Protein AF-A0A1Q7XP43-F1 (afdb_monomer_lite)

Foldseek 3Di:
DDPPDLFWDKDWDKFWDPPFDPDIKIKIKIWTGSDAAAAPDKIKIKIKIFAPFFPVDPFDKKKKFWPQFDDDPDDDDPCPPPDQQPRMWIWDADPPDGGMTMTDITIHHHNDFAFTWMWTAGPVGPVRIDIGTRRGGYHYPPPPPPPVPPDDDPPVVVVVVVVVVVVVVVVVVVVVVVVVD

Secondary structure (DSSP, 8-state):
------PPEEEEEEEEE-SS-SS-EEEEEEEEESSS-BTT-EEEEEEEEE-S--TTS-PPPEEEEESSB-------S-GGG-----SEEEEEE-TT-TTEEEEPPEEEEBSS-EEEEEEEEETTSSS-EEEEEEEEEEBPP--------S---THHHHHHHHHHHHHHHHHHHHHHHHH--

Structure (mmCIF, N/CA/C/O backbone):
data_AF-A0A1Q7XP43-F1
#
_entry.id   AF-A0A1Q7XP43-F1
#
loop_
_atom_site.group_PDB
_atom_site.id
_atom_site.type_symbol
_atom_site.label_atom_id
_atom_site.label_alt_id
_atom_site.label_comp_id
_atom_site.label_asym_id
_atom_site.label_entity_id
_atom_site.label_seq_id
_atom_site.pdbx_PDB_ins_code
_atom_site.Cartn_x
_atom_site.Cartn_y
_atom_site.Cartn_z
_atom_site.occupancy
_atom_site.B_iso_or_equiv
_atom_site.auth_seq_id
_atom_site.auth_comp_id
_atom_site.auth_asym_id
_atom_site.auth_atom_id
_atom_site.pdbx_PDB_model_num
ATOM 1 N N . MET A 1 1 ? -10.232 -14.858 -36.361 1.00 35.75 1 MET A N 1
ATOM 2 C CA . MET A 1 1 ? -10.470 -13.924 -35.240 1.00 35.75 1 MET A CA 1
ATOM 3 C C . MET A 1 1 ? -9.373 -14.166 -34.217 1.00 35.75 1 MET A C 1
ATOM 5 O O . MET A 1 1 ? -9.365 -15.229 -33.614 1.00 35.75 1 MET A O 1
ATOM 9 N N . SER A 1 2 ? -8.379 -13.279 -34.121 1.00 37.09 2 SER A N 1
ATOM 10 C CA . SER A 1 2 ? -7.286 -13.426 -33.153 1.00 37.09 2 SER A CA 1
ATOM 11 C C . SER A 1 2 ? -7.727 -12.880 -31.798 1.00 37.09 2 SER A C 1
ATOM 13 O O . SER A 1 2 ? -8.003 -11.690 -31.668 1.00 37.09 2 SER A O 1
ATOM 15 N N . HIS A 1 3 ? -7.781 -13.740 -30.785 1.00 40.44 3 HIS A N 1
ATOM 16 C CA . HIS A 1 3 ? -7.879 -13.314 -29.394 1.00 40.44 3 HIS A CA 1
ATOM 17 C C . HIS A 1 3 ? -6.500 -12.843 -28.922 1.00 40.44 3 HIS A C 1
ATOM 19 O O . HIS A 1 3 ? -5.745 -13.608 -28.334 1.00 40.44 3 HIS A O 1
ATOM 25 N N . THR A 1 4 ? -6.152 -11.585 -29.176 1.00 45.19 4 THR A N 1
ATOM 26 C CA . THR A 1 4 ? -5.077 -10.909 -28.436 1.00 45.19 4 THR A CA 1
ATOM 27 C C . THR A 1 4 ? -5.697 -10.248 -27.211 1.00 45.19 4 THR A C 1
ATOM 29 O O . THR A 1 4 ? -5.897 -9.038 -27.176 1.00 45.19 4 THR A O 1
ATOM 32 N N . GLY A 1 5 ? -6.092 -11.064 -26.235 1.00 41.31 5 GLY A N 1
ATOM 33 C CA . GLY A 1 5 ? -6.405 -10.576 -24.898 1.00 41.31 5 GLY A CA 1
ATOM 34 C C . GLY A 1 5 ? -5.114 -10.557 -24.096 1.00 41.31 5 GLY A C 1
ATOM 35 O O . GLY A 1 5 ? -4.667 -11.608 -23.650 1.00 41.31 5 GLY A O 1
ATOM 36 N N . THR A 1 6 ? -4.484 -9.397 -23.942 1.00 47.41 6 THR A N 1
ATOM 37 C CA . THR A 1 6 ? -3.515 -9.198 -22.862 1.00 47.41 6 THR A CA 1
ATOM 38 C C . THR A 1 6 ? -4.321 -9.096 -21.573 1.00 47.41 6 THR A C 1
ATOM 40 O O . THR A 1 6 ? -4.930 -8.063 -21.304 1.00 47.41 6 THR A O 1
ATOM 43 N N . TRP A 1 7 ? -4.416 -10.196 -20.833 1.00 54.53 7 TRP A N 1
ATOM 44 C CA . TRP A 1 7 ? -4.998 -10.184 -19.497 1.00 54.53 7 TRP A CA 1
ATOM 45 C C . TRP A 1 7 ? -3.935 -9.616 -18.560 1.00 54.53 7 TRP A C 1
ATOM 47 O O . TRP A 1 7 ? -2.814 -10.124 -18.545 1.00 54.53 7 TRP A O 1
ATOM 57 N N . ASP A 1 8 ? -4.253 -8.538 -17.844 1.00 61.81 8 ASP A N 1
ATOM 58 C CA . ASP A 1 8 ? -3.355 -8.004 -16.820 1.00 61.81 8 ASP A CA 1
ATOM 59 C C . ASP A 1 8 ? -3.002 -9.116 -15.824 1.00 61.81 8 ASP A C 1
ATOM 61 O O . ASP A 1 8 ? -3.886 -9.848 -15.372 1.00 61.81 8 ASP A O 1
ATOM 65 N N . TYR A 1 9 ? -1.722 -9.239 -15.479 1.00 64.12 9 TYR A N 1
ATOM 66 C CA . TYR A 1 9 ? -1.293 -10.145 -14.425 1.00 64.12 9 TYR A CA 1
ATOM 67 C C . TYR A 1 9 ? -1.656 -9.530 -13.073 1.00 64.12 9 TYR A C 1
ATOM 69 O O . TYR A 1 9 ? -1.392 -8.350 -12.814 1.00 64.12 9 TYR A O 1
ATOM 77 N N . GLU A 1 10 ? -2.273 -10.340 -12.215 1.00 73.06 10 GLU A N 1
ATOM 78 C CA . GLU A 1 10 ? -2.524 -9.984 -10.825 1.00 73.06 10 GLU A CA 1
ATOM 79 C C . GLU A 1 10 ? -1.374 -10.505 -9.965 1.00 73.06 10 GLU A C 1
ATOM 81 O O . GLU A 1 10 ? -1.131 -11.710 -9.888 1.00 73.06 10 GLU A O 1
ATOM 86 N N . PHE A 1 11 ? -0.651 -9.585 -9.330 1.00 76.12 11 PHE A N 1
ATOM 87 C CA . PHE A 1 11 ? 0.355 -9.907 -8.325 1.00 76.12 11 PHE A CA 1
ATOM 88 C C . PHE A 1 11 ? -0.201 -9.599 -6.942 1.00 76.12 11 PHE A C 1
ATOM 90 O O . PHE A 1 11 ? -0.941 -8.633 -6.751 1.00 76.12 11 PHE A O 1
ATOM 97 N N . TYR A 1 12 ? 0.185 -10.409 -5.965 1.00 81.50 12 TYR A N 1
ATOM 98 C CA . TYR A 1 12 ? -0.284 -10.297 -4.593 1.00 81.50 12 TYR A CA 1
ATOM 99 C C . TYR A 1 12 ? 0.905 -10.306 -3.638 1.00 81.50 12 TYR A C 1
ATOM 101 O O . TYR A 1 12 ? 1.773 -11.174 -3.742 1.00 81.50 12 TYR A O 1
ATOM 109 N N . SER A 1 13 ? 0.943 -9.350 -2.712 1.00 85.94 13 SER A N 1
ATOM 110 C CA . SER A 1 13 ? 1.919 -9.328 -1.622 1.00 85.94 13 SER A CA 1
ATOM 111 C C . SER A 1 13 ? 1.238 -9.089 -0.280 1.00 85.94 13 SER A C 1
ATOM 113 O O . SER A 1 13 ? 0.247 -8.365 -0.186 1.00 85.94 13 SER A O 1
ATOM 115 N N . VAL A 1 14 ? 1.774 -9.713 0.770 1.00 91.25 14 VAL A N 1
ATOM 116 C CA . VAL A 1 14 ? 1.271 -9.588 2.142 1.00 91.25 14 VAL A CA 1
ATOM 117 C C . VAL A 1 14 ? 2.399 -9.139 3.036 1.00 91.25 14 VAL A C 1
ATOM 119 O O . VAL A 1 14 ? 3.451 -9.772 3.061 1.00 91.25 14 VAL A O 1
ATOM 122 N N . ASN A 1 15 ? 2.164 -8.068 3.785 1.00 93.06 15 ASN A N 1
ATOM 123 C CA . ASN A 1 15 ? 3.147 -7.514 4.703 1.00 93.06 15 ASN A CA 1
ATOM 124 C C . ASN A 1 15 ? 2.555 -7.381 6.104 1.00 93.06 15 ASN A C 1
ATOM 126 O O . ASN A 1 15 ? 1.421 -6.927 6.273 1.00 93.06 15 ASN A O 1
ATOM 130 N N . GLU A 1 16 ? 3.324 -7.790 7.109 1.00 93.06 16 GLU A N 1
ATOM 131 C CA . GLU A 1 16 ? 2.934 -7.687 8.514 1.00 93.06 16 GLU A CA 1
ATOM 132 C C . GLU A 1 16 ? 3.168 -6.269 9.047 1.00 93.06 16 GLU A C 1
ATOM 134 O O . GLU A 1 16 ? 4.228 -5.671 8.854 1.00 93.06 16 GLU A O 1
ATOM 139 N N . VAL A 1 17 ? 2.182 -5.739 9.768 1.00 91.88 17 VAL A N 1
ATOM 140 C CA . VAL A 1 17 ? 2.276 -4.469 10.487 1.00 91.88 17 VAL A CA 1
ATOM 141 C C . VAL A 1 17 ? 2.765 -4.743 11.906 1.00 91.88 17 VAL A C 1
ATOM 143 O O . VAL A 1 17 ? 1.993 -5.110 12.793 1.00 91.88 17 VAL A O 1
ATOM 146 N N . THR A 1 18 ? 4.058 -4.535 12.136 1.00 87.75 18 THR A N 1
ATOM 147 C CA . THR A 1 18 ? 4.689 -4.804 13.433 1.00 87.75 18 THR A CA 1
ATOM 148 C C . THR A 1 18 ? 4.590 -3.611 14.392 1.00 87.75 18 THR A C 1
ATOM 150 O O . THR A 1 18 ? 4.501 -2.449 13.988 1.00 87.75 18 THR A O 1
ATOM 153 N N . GLY A 1 19 ? 4.560 -3.896 15.699 1.00 83.00 19 GLY A N 1
ATOM 154 C CA . GLY A 1 19 ? 4.685 -2.889 16.765 1.00 83.00 19 GLY A CA 1
ATOM 155 C C . GLY A 1 19 ? 3.487 -1.952 16.979 1.00 83.00 19 GLY A C 1
ATOM 156 O O . GLY A 1 19 ? 3.560 -1.087 17.849 1.00 83.00 19 GLY A O 1
ATOM 157 N N . LYS A 1 20 ? 2.391 -2.110 16.223 1.00 85.88 20 LYS A N 1
ATOM 158 C CA . LYS A 1 20 ? 1.212 -1.224 16.288 1.00 85.88 20 LYS A CA 1
ATOM 159 C C . LYS A 1 20 ? 0.003 -1.832 17.001 1.00 85.88 20 LYS A C 1
ATOM 161 O O . LYS A 1 20 ? -0.703 -1.119 17.710 1.00 85.88 20 LYS A O 1
ATOM 166 N N . TYR A 1 21 ? -0.231 -3.133 16.831 1.00 87.94 21 TYR A N 1
ATOM 167 C CA . TYR A 1 21 ? -1.375 -3.838 17.411 1.00 87.94 21 TYR A CA 1
ATOM 168 C C . TYR A 1 21 ? -0.920 -5.019 18.281 1.00 87.94 21 TYR A C 1
ATOM 170 O O . TYR A 1 21 ? 0.137 -5.591 18.021 1.00 87.94 21 TYR A O 1
ATOM 178 N N . PRO A 1 22 ? -1.713 -5.419 19.297 1.00 84.38 22 PRO A N 1
ATOM 179 C CA . PRO A 1 22 ? -1.415 -6.596 20.119 1.00 84.38 22 PRO A CA 1
ATOM 180 C C . PRO A 1 22 ? -1.503 -7.923 19.354 1.00 84.38 22 PRO A C 1
ATOM 182 O O . PRO A 1 22 ? -0.839 -8.888 19.717 1.00 84.38 22 PRO A O 1
ATOM 185 N N . MET A 1 23 ? -2.355 -7.979 18.327 1.00 85.12 23 MET A N 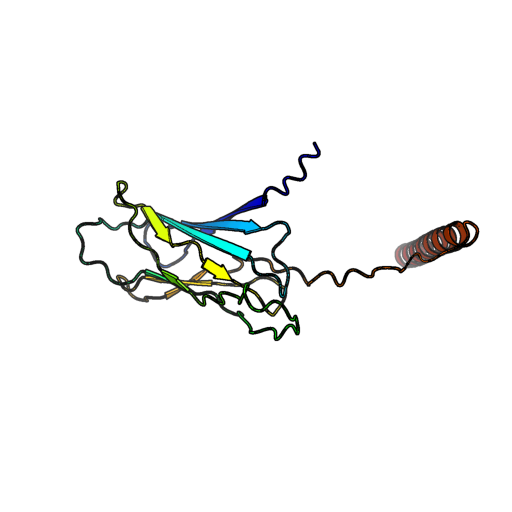1
ATOM 186 C CA . MET A 1 23 ? -2.463 -9.099 17.391 1.00 85.12 23 MET A CA 1
ATOM 187 C C . MET A 1 23 ? -1.865 -8.688 16.044 1.00 85.12 23 MET A C 1
ATOM 189 O O . MET A 1 23 ? -1.978 -7.511 15.690 1.00 85.12 23 MET A O 1
ATOM 193 N N . PRO A 1 24 ? -1.261 -9.620 15.287 1.00 84.69 24 PRO A N 1
ATOM 194 C CA . PRO A 1 24 ? -0.678 -9.297 13.995 1.00 84.69 24 PRO A CA 1
ATOM 195 C C . PRO A 1 24 ? -1.765 -8.818 13.029 1.00 84.69 24 PRO A C 1
ATOM 197 O O . PRO A 1 24 ? -2.815 -9.446 12.884 1.00 84.69 24 PRO A O 1
ATOM 200 N N . VAL A 1 25 ? -1.499 -7.690 12.378 1.00 91.88 25 VAL A N 1
ATOM 201 C CA . VAL A 1 25 ? -2.315 -7.147 11.290 1.00 91.88 25 VAL A CA 1
ATOM 202 C C . VAL A 1 25 ? -1.516 -7.287 10.007 1.00 91.88 25 VAL A C 1
ATOM 204 O O . VAL A 1 25 ? -0.326 -6.979 9.982 1.00 91.88 25 VAL A O 1
ATOM 207 N N . TYR A 1 26 ? -2.174 -7.725 8.940 1.00 94.38 26 TYR A N 1
ATOM 208 C CA . TYR A 1 26 ? -1.553 -7.916 7.636 1.00 94.38 26 TYR A CA 1
ATOM 209 C C . TYR A 1 26 ? -2.177 -6.970 6.613 1.00 94.38 26 TYR A C 1
ATOM 211 O O . TYR A 1 26 ? -3.402 -6.823 6.556 1.00 94.38 26 TYR A O 1
ATOM 219 N N . LEU A 1 27 ? -1.331 -6.331 5.808 1.00 94.62 27 LEU A N 1
ATOM 220 C CA . LEU A 1 27 ? -1.729 -5.561 4.636 1.00 94.62 27 LEU A CA 1
ATOM 221 C C . LEU A 1 27 ? -1.544 -6.429 3.397 1.00 94.62 27 LEU A C 1
ATOM 223 O O . LEU A 1 27 ? -0.435 -6.874 3.105 1.00 94.62 27 LEU A O 1
ATOM 227 N N . SER A 1 28 ? -2.637 -6.646 2.683 1.00 94.31 28 SER A N 1
ATOM 228 C CA . SER A 1 28 ? -2.689 -7.349 1.410 1.00 94.31 28 SER A CA 1
ATOM 229 C C . SER A 1 28 ? -2.697 -6.332 0.278 1.00 94.31 28 SER A C 1
ATOM 231 O O . SER A 1 28 ? -3.624 -5.533 0.183 1.00 94.31 28 SER A O 1
ATOM 233 N N . PHE A 1 29 ? -1.674 -6.342 -0.569 1.00 91.75 29 PHE A N 1
ATOM 234 C CA . PHE A 1 29 ? -1.577 -5.475 -1.738 1.00 91.75 29 PHE A CA 1
ATOM 235 C C . PHE A 1 29 ? -1.868 -6.292 -2.985 1.00 91.75 29 PHE A C 1
ATOM 237 O O . PHE A 1 29 ? -1.224 -7.311 -3.240 1.00 91.75 29 PHE A O 1
ATOM 244 N N . HIS A 1 30 ? -2.817 -5.814 -3.774 1.00 91.62 30 HIS A N 1
ATOM 245 C CA . HIS A 1 30 ? -3.216 -6.447 -5.016 1.00 91.62 30 HIS A CA 1
ATOM 246 C C . HIS A 1 30 ? -2.853 -5.534 -6.173 1.00 91.62 30 HIS A C 1
ATOM 248 O O . HIS A 1 30 ? -3.373 -4.425 -6.285 1.00 91.62 30 HIS A O 1
ATOM 254 N N . TRP A 1 31 ? -1.953 -6.005 -7.023 1.00 86.25 31 TRP A N 1
ATOM 255 C CA . TRP A 1 31 ? -1.372 -5.245 -8.116 1.00 86.25 31 TRP A CA 1
ATOM 256 C C . TRP A 1 31 ? -1.898 -5.773 -9.437 1.00 86.25 31 TRP A C 1
ATOM 258 O O . TRP A 1 31 ? -1.806 -6.968 -9.700 1.00 86.25 31 TRP A O 1
ATOM 268 N N . LYS A 1 32 ? -2.386 -4.884 -10.298 1.00 83.00 32 LYS A N 1
ATOM 269 C CA . LYS A 1 32 ? -2.824 -5.225 -11.649 1.00 83.00 32 LYS A CA 1
ATOM 270 C C . LYS A 1 32 ? -1.963 -4.500 -12.672 1.00 83.00 32 LYS A C 1
ATOM 272 O O . LYS A 1 32 ? -1.954 -3.266 -12.739 1.00 83.00 32 LYS A O 1
ATOM 277 N N . THR A 1 33 ? -1.190 -5.275 -13.428 1.00 71.94 33 THR A N 1
ATOM 278 C CA . THR A 1 33 ? -0.210 -4.761 -14.392 1.00 71.94 33 THR A CA 1
ATOM 279 C C . THR A 1 33 ? 0.146 -5.816 -15.436 1.00 71.94 33 THR A C 1
ATOM 281 O O . THR A 1 33 ? 0.111 -7.015 -15.181 1.00 71.94 33 THR A O 1
ATOM 284 N N . LEU A 1 34 ? 0.517 -5.371 -16.635 1.00 65.75 34 LEU A N 1
ATOM 285 C CA . LEU A 1 34 ? 1.013 -6.243 -17.706 1.00 65.75 34 LEU A CA 1
ATOM 286 C C . LEU A 1 34 ? 2.456 -6.722 -17.472 1.00 65.75 34 LEU A C 1
ATOM 288 O O . LEU A 1 34 ? 2.905 -7.663 -18.123 1.00 65.75 34 LEU A O 1
ATOM 292 N N . HIS A 1 35 ? 3.186 -6.059 -16.573 1.00 65.88 35 HIS A N 1
ATOM 293 C CA . HIS A 1 35 ? 4.606 -6.284 -16.293 1.00 65.88 35 HIS A CA 1
ATOM 294 C C . HIS A 1 35 ? 4.894 -6.168 -14.795 1.00 65.88 35 HIS A C 1
ATOM 296 O O . HIS A 1 35 ? 4.050 -5.689 -14.043 1.00 65.88 35 HIS A O 1
ATOM 302 N N . GLU A 1 36 ? 6.102 -6.526 -14.365 1.00 70.94 36 GLU A N 1
ATOM 303 C CA . GLU A 1 36 ? 6.595 -6.182 -13.026 1.00 70.94 36 GLU A CA 1
ATOM 304 C C . GLU A 1 36 ? 6.498 -4.668 -12.740 1.00 70.94 36 GLU A C 1
ATOM 306 O O . GLU A 1 36 ? 6.369 -3.841 -13.652 1.00 70.94 36 GLU A O 1
ATOM 311 N N . VAL A 1 37 ? 6.544 -4.287 -11.462 1.00 78.19 37 VAL A N 1
ATOM 312 C CA . VAL A 1 37 ? 6.513 -2.873 -11.073 1.00 78.19 37 VAL A CA 1
ATOM 313 C C . VAL A 1 37 ? 7.836 -2.221 -11.485 1.00 78.19 37 VAL A C 1
ATOM 315 O O . VAL A 1 37 ? 8.854 -2.386 -10.826 1.00 78.19 37 VAL A O 1
ATOM 318 N N . THR A 1 38 ? 7.828 -1.467 -12.585 1.00 78.75 38 THR A N 1
ATOM 319 C CA . THR A 1 38 ? 9.017 -0.767 -13.108 1.00 78.75 38 THR A CA 1
ATOM 320 C C . THR A 1 38 ? 8.925 0.746 -12.930 1.00 78.75 38 THR A C 1
ATOM 322 O O . THR A 1 38 ? 7.826 1.311 -12.981 1.00 78.75 38 THR A O 1
ATOM 325 N N . THR A 1 39 ? 10.065 1.436 -12.850 1.00 77.06 39 THR A N 1
ATOM 326 C CA . THR A 1 39 ? 10.089 2.907 -12.804 1.00 77.06 39 THR A CA 1
ATOM 327 C C . THR A 1 39 ? 9.356 3.541 -13.993 1.00 77.06 39 THR A C 1
ATOM 329 O O . THR A 1 39 ? 9.406 3.076 -15.131 1.00 77.06 39 THR A O 1
ATOM 332 N N . GLY A 1 40 ? 8.603 4.611 -13.727 1.00 74.44 40 GLY A N 1
ATOM 333 C CA . GLY A 1 40 ? 7.873 5.377 -14.741 1.00 74.44 40 GLY A CA 1
ATOM 334 C C . GLY A 1 40 ? 6.598 4.745 -15.299 1.00 74.44 40 GLY A C 1
ATOM 335 O O . GLY A 1 40 ? 5.802 5.471 -15.902 1.00 74.44 40 GLY A O 1
ATOM 336 N N . ARG A 1 41 ? 6.335 3.455 -15.057 1.00 77.38 41 ARG A N 1
ATOM 337 C CA . ARG A 1 41 ? 5.083 2.808 -15.476 1.00 77.38 41 ARG A CA 1
ATOM 338 C C . ARG A 1 41 ? 4.035 2.876 -14.359 1.00 77.38 41 ARG A C 1
ATOM 340 O O . ARG A 1 41 ? 4.367 2.634 -13.202 1.00 77.38 41 ARG A O 1
ATOM 347 N N . PRO A 1 42 ? 2.781 3.262 -14.665 1.00 79.25 42 PRO A N 1
ATOM 348 C CA . PRO A 1 42 ? 1.718 3.233 -13.673 1.00 79.25 42 PRO A CA 1
ATOM 349 C C . PRO A 1 42 ? 1.278 1.787 -13.405 1.00 79.25 42 PRO A C 1
ATOM 351 O O . PRO A 1 42 ? 1.100 1.017 -14.346 1.00 79.25 42 PRO A O 1
ATOM 354 N N . VAL A 1 43 ? 1.037 1.454 -12.140 1.00 81.81 43 VAL A N 1
ATOM 355 C CA . VAL A 1 43 ? 0.435 0.186 -11.706 1.00 81.81 43 VAL A CA 1
ATOM 356 C C . VAL A 1 43 ? -0.870 0.472 -10.970 1.00 81.81 43 VAL A C 1
ATOM 358 O O . VAL A 1 43 ? -0.968 1.458 -10.236 1.00 81.81 43 VAL A O 1
ATOM 361 N N . GLN A 1 44 ? -1.889 -0.356 -11.199 1.00 87.75 44 GLN A N 1
ATOM 362 C CA . GLN A 1 44 ? -3.127 -0.308 -10.426 1.00 87.75 44 GLN A CA 1
ATOM 363 C C . GLN A 1 44 ? -2.954 -1.124 -9.152 1.00 87.75 44 GLN A C 1
ATOM 365 O O . GLN A 1 44 ? -2.496 -2.262 -9.222 1.00 87.75 44 GLN A O 1
ATOM 370 N N . VAL A 1 45 ? -3.330 -0.554 -8.012 1.00 89.00 45 VAL A N 1
ATOM 371 C CA . VAL A 1 45 ? -3.267 -1.232 -6.720 1.00 89.00 45 VAL A CA 1
ATOM 372 C C . VAL A 1 45 ? -4.525 -0.993 -5.907 1.00 89.00 45 VAL A C 1
ATOM 374 O O . VAL A 1 45 ? -5.055 0.117 -5.887 1.00 89.00 45 VAL A O 1
ATOM 377 N N . TRP A 1 46 ? -4.990 -2.026 -5.217 1.00 93.19 46 TRP A N 1
ATOM 378 C CA . TRP A 1 46 ? -5.894 -1.877 -4.081 1.00 93.19 46 TRP A CA 1
ATOM 379 C C . TRP A 1 46 ? -5.347 -2.651 -2.887 1.00 93.19 46 TRP A C 1
ATOM 381 O O . TRP A 1 46 ? -4.552 -3.583 -3.041 1.00 93.19 46 TRP A O 1
ATOM 391 N N . ILE A 1 47 ? -5.734 -2.213 -1.694 1.00 95.06 47 ILE A N 1
ATOM 392 C CA . ILE A 1 47 ? -5.214 -2.743 -0.439 1.00 95.06 47 ILE A CA 1
ATOM 393 C C . ILE A 1 47 ? -6.367 -3.269 0.395 1.00 95.06 47 ILE A C 1
ATOM 395 O O . ILE A 1 47 ? -7.409 -2.622 0.502 1.00 95.06 47 ILE A O 1
ATOM 399 N N . GLU A 1 48 ? -6.146 -4.425 1.003 1.00 95.12 48 GLU A N 1
ATOM 400 C CA . GLU A 1 48 ? -7.069 -5.074 1.922 1.00 95.12 48 GLU A CA 1
ATOM 401 C C . GLU A 1 48 ? -6.375 -5.351 3.256 1.00 95.12 48 GLU A C 1
ATOM 403 O O . GLU A 1 48 ? -5.183 -5.662 3.316 1.00 95.12 48 GLU A O 1
ATOM 408 N N . THR A 1 49 ? -7.106 -5.222 4.356 1.00 94.00 49 THR A N 1
ATOM 409 C CA . THR A 1 49 ? -6.593 -5.555 5.684 1.00 94.00 49 THR A CA 1
ATOM 410 C C . THR A 1 49 ? -7.721 -5.886 6.646 1.00 94.00 49 THR A C 1
ATOM 412 O O . THR A 1 49 ? -8.813 -5.331 6.548 1.00 94.00 49 THR A O 1
ATOM 415 N N . GLN A 1 50 ? -7.458 -6.784 7.593 1.00 92.44 50 GLN A N 1
ATOM 416 C CA . GLN A 1 50 ? -8.381 -7.058 8.686 1.00 92.44 50 GLN A CA 1
ATOM 417 C C . GLN A 1 50 ? -7.948 -6.293 9.932 1.00 92.44 50 GLN A C 1
ATOM 419 O O . GLN A 1 50 ? -6.834 -6.476 10.424 1.00 92.44 50 GLN A O 1
ATOM 424 N N . LEU A 1 51 ? -8.840 -5.452 10.453 1.00 90.38 51 LEU A N 1
ATOM 425 C CA . LEU A 1 51 ? -8.580 -4.624 11.629 1.00 90.38 51 LEU A CA 1
ATOM 426 C C . LEU A 1 51 ? -9.500 -5.016 12.792 1.00 90.38 51 LEU A C 1
ATOM 428 O O . LEU A 1 51 ? -10.613 -5.497 12.571 1.00 90.38 51 LEU A O 1
ATOM 432 N N . PRO A 1 52 ? -9.086 -4.782 14.053 1.00 86.94 52 PRO A N 1
ATOM 433 C CA . PRO A 1 52 ? -9.848 -5.178 15.243 1.00 86.94 52 PRO A CA 1
ATOM 434 C C . PRO A 1 52 ? -11.076 -4.286 15.517 1.00 86.94 52 PRO A C 1
ATOM 436 O O . PRO A 1 52 ? -11.570 -4.231 16.644 1.00 86.94 52 PRO A O 1
ATOM 439 N N . TYR A 1 53 ? -11.566 -3.567 14.509 1.00 85.31 53 TYR A N 1
ATOM 440 C CA . TYR A 1 53 ? -12.667 -2.621 14.623 1.00 85.31 53 TYR A CA 1
ATOM 441 C C . TYR A 1 53 ? -13.992 -3.224 14.175 1.00 85.31 53 TYR A C 1
ATOM 443 O O . TYR A 1 53 ? -14.035 -4.166 13.391 1.00 85.31 53 TYR A O 1
ATOM 451 N N . ASN A 1 54 ? -15.086 -2.646 14.669 1.00 71.50 54 ASN A N 1
ATOM 452 C CA . ASN A 1 54 ? -16.422 -2.902 14.148 1.00 71.50 54 ASN A CA 1
ATOM 453 C C . ASN A 1 54 ? -16.914 -1.667 13.377 1.00 71.50 54 ASN A C 1
ATOM 455 O O . ASN A 1 54 ? -16.738 -0.540 13.845 1.00 71.50 54 ASN A O 1
ATOM 459 N N . THR A 1 55 ? -17.584 -1.892 12.245 1.00 65.62 55 THR A N 1
ATOM 460 C CA . THR A 1 55 ? -18.311 -0.905 11.420 1.00 65.62 55 THR A CA 1
ATOM 461 C C . THR A 1 55 ? -19.235 0.056 12.174 1.00 65.62 55 THR A C 1
ATOM 463 O O . THR A 1 55 ? -19.528 1.132 11.667 1.00 65.62 55 THR A O 1
ATOM 466 N N . THR A 1 56 ? -19.704 -0.303 13.372 1.00 64.62 56 THR A N 1
ATOM 467 C CA . THR A 1 56 ? -20.582 0.540 14.206 1.00 64.62 56 THR A CA 1
ATOM 468 C C . THR A 1 56 ? -19.831 1.579 15.042 1.00 64.62 56 THR A C 1
ATOM 470 O O . THR A 1 56 ? -20.450 2.424 15.689 1.00 64.62 56 THR A O 1
ATOM 473 N N . THR A 1 57 ? -18.501 1.525 15.050 1.00 68.81 57 THR A N 1
ATOM 474 C CA . THR A 1 57 ? -17.653 2.467 15.784 1.00 68.81 57 THR A CA 1
ATOM 475 C C . THR A 1 57 ? -17.504 3.755 14.977 1.00 68.81 57 THR A C 1
ATOM 477 O O . THR A 1 57 ? -17.423 3.713 13.752 1.00 68.81 57 THR A O 1
ATOM 480 N N . ASN A 1 58 ? -17.403 4.908 15.643 1.00 78.31 58 ASN A N 1
ATOM 481 C CA . ASN A 1 58 ? -16.994 6.154 14.989 1.00 78.31 58 ASN A CA 1
ATOM 482 C C . ASN A 1 58 ? -15.510 6.070 14.606 1.00 78.31 58 ASN A C 1
ATOM 484 O O . ASN A 1 58 ? -14.637 6.518 15.351 1.00 78.31 58 ASN A O 1
ATOM 488 N N . LEU A 1 59 ? -15.239 5.445 13.461 1.00 86.38 59 LEU A N 1
ATOM 489 C CA . LEU A 1 59 ? -13.898 5.251 12.933 1.00 86.38 59 LEU A CA 1
ATOM 490 C C . LEU A 1 59 ? -13.360 6.566 12.378 1.00 86.38 59 LEU A C 1
ATOM 492 O O . LEU A 1 59 ? -13.993 7.242 11.566 1.00 86.38 59 LEU A O 1
ATOM 496 N N . LYS A 1 60 ? -12.153 6.917 12.809 1.00 89.19 60 LYS A N 1
ATOM 497 C CA . LYS A 1 60 ? -11.328 7.910 12.129 1.00 89.19 60 LYS A CA 1
ATOM 498 C C . LYS A 1 60 ? -10.747 7.301 10.855 1.00 89.19 60 LYS A C 1
ATOM 500 O O . LYS A 1 60 ? -10.778 6.087 10.660 1.00 89.19 60 LYS A O 1
ATOM 505 N N . LYS A 1 61 ? -10.190 8.168 10.006 1.00 91.25 61 LYS A N 1
ATOM 506 C CA . LYS A 1 61 ? -9.537 7.790 8.749 1.00 91.25 61 LYS A CA 1
ATOM 507 C C . LYS A 1 61 ? -8.486 6.696 8.981 1.00 91.25 61 LYS A C 1
ATOM 509 O O . LYS A 1 61 ? -7.783 6.707 9.991 1.00 91.25 61 LYS A O 1
ATOM 514 N N . ILE A 1 62 ? -8.362 5.796 8.017 1.00 93.94 62 ILE A N 1
ATOM 515 C CA . ILE A 1 62 ? -7.292 4.804 7.934 1.00 93.94 62 ILE A CA 1
ATOM 516 C C . ILE A 1 62 ? -6.760 4.879 6.505 1.00 93.94 62 ILE A C 1
ATOM 518 O O . ILE A 1 62 ? -7.542 4.944 5.558 1.00 93.94 62 ILE A O 1
ATOM 522 N N . GLU A 1 63 ? -5.447 4.959 6.333 1.00 95.75 63 GLU A N 1
ATOM 523 C CA . GLU A 1 63 ? -4.831 5.132 5.021 1.00 95.75 63 GLU A CA 1
ATOM 524 C C . GLU A 1 63 ? -3.442 4.501 4.939 1.00 95.75 63 GLU A C 1
ATOM 526 O O . GLU A 1 63 ? -2.694 4.463 5.915 1.00 95.75 63 GLU A O 1
ATOM 531 N N . VAL A 1 64 ? -3.084 4.048 3.743 1.00 94.38 64 VAL A N 1
ATOM 532 C CA . VAL A 1 64 ? -1.713 3.686 3.378 1.00 94.38 64 VAL A CA 1
ATOM 533 C C . VAL A 1 64 ? -1.160 4.802 2.509 1.00 94.38 64 VAL A C 1
ATOM 535 O O . VAL A 1 64 ? -1.786 5.162 1.515 1.00 94.38 64 VAL A O 1
ATOM 538 N N . LYS A 1 65 ? -0.011 5.365 2.882 1.00 92.06 65 LYS A N 1
ATOM 539 C CA . LYS A 1 65 ? 0.699 6.376 2.091 1.00 92.06 65 LYS A CA 1
ATOM 540 C C . LYS A 1 65 ? 1.891 5.747 1.403 1.00 92.06 65 LYS A C 1
ATOM 542 O O . LYS A 1 65 ? 2.633 4.982 2.016 1.00 92.06 65 LYS A O 1
ATOM 547 N N . PHE A 1 66 ? 2.076 6.108 0.147 1.00 88.19 66 PHE A N 1
ATOM 548 C CA . PHE A 1 66 ? 3.160 5.617 -0.683 1.00 88.19 66 PHE A CA 1
ATOM 549 C C . PHE A 1 66 ? 4.221 6.710 -0.792 1.00 88.19 66 PHE A C 1
ATOM 551 O O . PHE A 1 66 ? 3.928 7.826 -1.219 1.00 88.19 66 PHE A O 1
ATOM 558 N N . GLU A 1 67 ? 5.455 6.399 -0.406 1.00 75.88 67 GLU A N 1
ATOM 559 C CA . GLU A 1 67 ? 6.577 7.332 -0.517 1.00 75.88 67 GLU A CA 1
ATOM 560 C C . GLU A 1 67 ? 7.326 7.149 -1.847 1.00 75.88 67 GLU A C 1
ATOM 562 O O . GLU A 1 67 ? 7.248 6.103 -2.489 1.00 75.88 67 GLU A O 1
ATOM 567 N N . GLY A 1 68 ? 8.057 8.174 -2.299 1.00 64.69 68 GLY A N 1
ATOM 568 C CA . GLY A 1 68 ? 8.870 8.081 -3.523 1.00 64.69 68 GLY A CA 1
ATOM 569 C C . GLY A 1 68 ? 8.081 8.093 -4.843 1.00 64.69 68 GLY A C 1
ATOM 570 O O . GLY A 1 68 ? 8.616 7.708 -5.890 1.00 64.69 68 GLY A O 1
ATOM 571 N N . ILE A 1 69 ? 6.824 8.546 -4.813 1.00 66.38 69 ILE A N 1
ATOM 572 C CA . ILE A 1 69 ? 6.050 8.878 -6.016 1.00 66.38 69 ILE A CA 1
ATOM 573 C C . ILE A 1 69 ? 6.631 10.162 -6.617 1.00 66.38 69 ILE A C 1
ATOM 575 O O . ILE A 1 69 ? 6.833 11.150 -5.916 1.00 66.38 69 ILE A O 1
ATOM 579 N N . GLY A 1 70 ? 6.918 10.154 -7.919 1.00 58.94 70 GLY A N 1
ATOM 580 C CA . GLY A 1 70 ? 7.441 11.328 -8.618 1.00 58.94 70 GLY A CA 1
ATOM 581 C C . GLY A 1 70 ? 6.746 11.562 -9.954 1.00 58.94 70 GLY A C 1
ATOM 582 O O . GLY A 1 70 ? 6.390 10.626 -10.675 1.00 58.94 70 GLY A O 1
ATOM 583 N N . HIS A 1 71 ? 6.558 12.835 -10.297 1.00 54.47 71 HIS A N 1
ATOM 584 C CA . HIS A 1 71 ? 5.995 13.246 -11.577 1.00 54.47 71 HIS A CA 1
ATOM 585 C C . HIS A 1 71 ? 7.061 13.135 -12.670 1.00 54.47 71 HIS A C 1
ATOM 587 O O . HIS A 1 71 ? 7.820 14.067 -12.918 1.00 54.47 71 HIS A O 1
ATOM 593 N N . LEU A 1 72 ? 7.128 11.987 -13.341 1.00 49.56 72 LEU A N 1
ATOM 594 C CA . LEU A 1 72 ? 7.913 11.871 -14.567 1.00 49.56 72 LEU A CA 1
ATOM 595 C C . LEU A 1 72 ? 7.143 12.549 -15.705 1.00 49.56 72 LEU A C 1
ATOM 597 O O . LEU A 1 72 ? 6.099 12.057 -16.144 1.00 49.56 72 LEU A O 1
ATOM 601 N N . SER A 1 73 ? 7.649 13.693 -16.167 1.00 40.12 73 SER A N 1
ATOM 602 C CA . SER A 1 73 ? 7.147 14.397 -17.345 1.00 40.12 73 SER A CA 1
ATOM 603 C C . SER A 1 73 ? 7.510 13.610 -18.606 1.00 40.12 73 SER A C 1
ATOM 605 O O . SER A 1 73 ? 8.546 13.847 -19.221 1.00 40.12 73 SER A O 1
ATOM 607 N N . TYR A 1 74 ? 6.675 12.644 -18.982 1.00 43.69 74 TYR A N 1
ATOM 608 C CA . TYR A 1 74 ? 6.751 12.016 -20.301 1.00 43.69 74 TYR A CA 1
ATOM 609 C C . TYR A 1 74 ? 6.144 12.957 -21.355 1.00 43.69 74 TYR A C 1
ATOM 611 O O . TYR A 1 74 ? 4.990 13.366 -21.194 1.00 43.69 74 TYR A O 1
ATOM 619 N N . PRO A 1 75 ? 6.852 13.281 -22.451 1.00 40.78 75 PRO A N 1
ATOM 620 C CA . PRO A 1 75 ? 6.255 13.978 -23.576 1.00 40.78 75 PRO A CA 1
ATOM 621 C C . PRO A 1 75 ? 5.528 12.946 -24.447 1.00 40.78 75 PRO A C 1
ATOM 623 O O . PRO A 1 75 ? 6.147 12.245 -25.240 1.00 40.78 75 PRO A O 1
ATOM 626 N N . SER A 1 76 ? 4.208 12.815 -24.301 1.00 42.16 76 SER A N 1
ATOM 627 C CA . SER A 1 76 ? 3.398 12.116 -25.307 1.00 42.16 76 SER A CA 1
ATOM 628 C C . SER A 1 76 ? 2.063 12.823 -25.524 1.00 42.16 76 SER A C 1
ATOM 630 O O . SER A 1 76 ? 1.467 13.373 -24.599 1.00 42.16 76 SER A O 1
ATOM 632 N N . SER A 1 77 ? 1.626 12.849 -26.780 1.00 44.84 77 SER A N 1
ATOM 633 C CA . SER A 1 77 ? 0.519 13.650 -27.309 1.00 44.84 77 SER A CA 1
ATOM 634 C C . SER A 1 77 ? -0.885 13.135 -26.959 1.00 44.84 77 SER A C 1
ATOM 636 O O . SER A 1 77 ? -1.859 13.816 -27.268 1.00 44.84 77 SER A O 1
ATOM 638 N N . ASN A 1 78 ? -1.017 12.003 -26.257 1.00 45.78 78 ASN A N 1
ATOM 639 C CA . ASN A 1 78 ? -2.310 11.433 -25.857 1.00 45.78 78 ASN A CA 1
ATOM 640 C C . ASN A 1 78 ? -2.547 11.595 -24.350 1.00 45.78 78 ASN A C 1
ATOM 642 O O . ASN A 1 78 ? -2.407 10.687 -23.537 1.00 45.78 78 ASN A O 1
ATOM 646 N N . PHE A 1 79 ? -2.933 12.813 -23.985 1.00 45.47 79 PHE A N 1
ATOM 647 C CA . PHE A 1 79 ? -3.087 13.304 -22.616 1.00 45.47 79 PHE A CA 1
ATOM 648 C C . PHE A 1 79 ? -4.320 12.777 -21.842 1.00 45.47 79 PHE A C 1
ATOM 650 O O . PHE A 1 79 ? -4.607 13.296 -20.766 1.00 45.47 79 PHE A O 1
ATOM 657 N N . ALA A 1 80 ? -5.065 11.790 -22.349 1.00 40.78 80 ALA A N 1
ATOM 658 C CA . ALA A 1 80 ? -6.269 11.267 -21.684 1.00 40.78 80 ALA A CA 1
ATOM 659 C C . ALA A 1 80 ? -5.973 10.171 -20.640 1.00 40.78 80 ALA A C 1
ATOM 661 O O . ALA A 1 80 ? -6.769 9.961 -19.731 1.00 40.78 80 ALA A O 1
ATOM 662 N N . GLU A 1 81 ? -4.794 9.543 -20.684 1.00 44.31 81 GLU A N 1
ATOM 663 C CA . GLU A 1 81 ? -4.336 8.579 -19.669 1.00 44.31 81 GLU A CA 1
ATOM 664 C C . GLU A 1 81 ? -3.512 9.247 -18.555 1.00 44.31 81 GLU A C 1
ATOM 666 O O . GLU A 1 81 ? -2.547 8.675 -18.044 1.00 44.31 81 GLU A O 1
ATOM 671 N N . ARG A 1 82 ? -3.870 10.488 -18.183 1.00 46.44 82 ARG A N 1
ATOM 672 C CA . ARG A 1 82 ? -3.234 11.276 -17.111 1.00 46.44 82 ARG A CA 1
ATOM 673 C C . ARG A 1 82 ? -3.264 10.521 -15.777 1.00 46.44 82 ARG A C 1
ATOM 675 O O . ARG A 1 82 ? -4.195 10.634 -14.993 1.00 46.44 82 ARG A O 1
ATOM 682 N N . ILE A 1 83 ? -2.217 9.724 -15.584 1.00 49.44 83 ILE A N 1
ATOM 683 C CA . ILE A 1 83 ? -1.411 9.520 -14.382 1.00 49.44 83 ILE A CA 1
ATOM 684 C C . ILE A 1 83 ? -2.170 9.890 -13.105 1.00 49.44 83 ILE A C 1
ATOM 686 O O . ILE A 1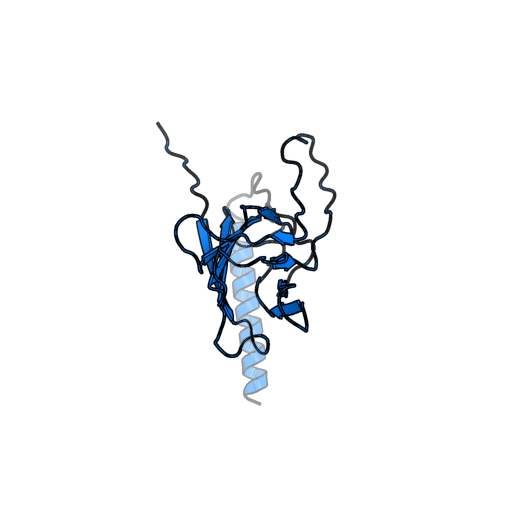 83 ? -2.036 10.998 -12.594 1.00 49.44 83 ILE A O 1
ATOM 690 N N . SER A 1 84 ? -2.940 8.953 -12.558 1.00 51.81 84 SER A N 1
ATOM 691 C CA . SER A 1 84 ? -3.206 9.042 -11.127 1.00 51.81 84 SER A CA 1
ATOM 692 C C . SER A 1 84 ? -1.858 8.804 -10.427 1.00 51.81 84 SER A C 1
ATOM 694 O O . SER A 1 84 ? -1.157 7.829 -10.702 1.00 51.81 84 SER A O 1
ATOM 696 N N . THR A 1 85 ? -1.433 9.809 -9.660 1.00 61.91 85 THR A N 1
ATOM 697 C CA . THR A 1 85 ? -0.267 9.806 -8.766 1.00 61.91 85 THR A CA 1
ATOM 698 C C . THR A 1 85 ? -0.774 9.745 -7.335 1.00 61.91 85 THR A C 1
ATOM 700 O O . THR A 1 85 ? -0.429 10.595 -6.519 1.00 61.91 85 THR A O 1
ATOM 703 N N . ALA A 1 86 ? -1.711 8.834 -7.063 1.00 70.62 86 ALA A N 1
ATOM 704 C CA . ALA A 1 86 ? -2.337 8.778 -5.754 1.00 70.62 86 ALA A CA 1
ATOM 705 C C . ALA A 1 86 ? -1.256 8.556 -4.688 1.00 70.62 86 ALA A C 1
ATOM 707 O O . ALA A 1 86 ? -0.570 7.540 -4.693 1.00 70.62 86 ALA A O 1
ATOM 708 N N . GLU A 1 87 ? -1.091 9.533 -3.800 1.00 81.69 87 GLU A N 1
ATOM 709 C CA . GLU A 1 87 ? -0.095 9.483 -2.723 1.00 81.69 87 GLU A CA 1
ATOM 710 C C . GLU A 1 87 ? -0.567 8.615 -1.554 1.00 81.69 87 GLU A C 1
ATOM 712 O O . GLU A 1 87 ? 0.217 8.223 -0.690 1.00 81.69 87 GLU A O 1
ATOM 717 N N . ASN A 1 88 ? -1.865 8.308 -1.518 1.00 88.56 88 ASN A N 1
ATOM 718 C CA . ASN A 1 88 ? -2.471 7.477 -0.499 1.00 88.56 88 ASN A CA 1
ATOM 719 C C . ASN A 1 88 ? -3.633 6.632 -1.037 1.00 88.56 88 ASN A C 1
ATOM 721 O O . ASN A 1 88 ? -4.280 6.967 -2.028 1.00 88.56 88 ASN A O 1
ATOM 725 N N . ALA A 1 89 ? -3.892 5.535 -0.333 1.00 92.19 89 ALA A N 1
ATOM 726 C CA . ALA A 1 89 ? -5.093 4.724 -0.427 1.00 92.19 89 ALA A CA 1
ATOM 727 C C . ALA A 1 89 ? -5.849 4.849 0.898 1.00 92.19 89 ALA A C 1
ATOM 729 O O . ALA A 1 89 ? -5.292 4.549 1.954 1.00 92.19 89 ALA A O 1
ATOM 730 N N . THR A 1 90 ? -7.105 5.296 0.863 1.00 93.94 90 THR A N 1
ATOM 731 C CA . THR A 1 90 ? -7.955 5.330 2.064 1.00 93.94 90 THR A CA 1
ATOM 732 C C . THR A 1 90 ? -8.671 3.993 2.209 1.00 93.94 90 THR A C 1
ATOM 734 O O . THR A 1 90 ? -9.251 3.499 1.247 1.00 93.94 90 THR A O 1
ATOM 737 N N . LEU A 1 91 ? -8.622 3.415 3.405 1.00 93.75 91 LEU A N 1
ATOM 738 C CA . LEU A 1 91 ? -9.228 2.133 3.740 1.00 93.75 91 LEU A CA 1
ATOM 739 C C . LEU A 1 91 ? -10.583 2.365 4.406 1.00 93.75 91 LEU A C 1
ATOM 741 O O . LEU A 1 91 ? -10.674 3.075 5.410 1.00 93.75 91 LEU A O 1
ATOM 745 N N . SER A 1 92 ? -11.621 1.744 3.854 1.00 91.44 92 SER A N 1
ATOM 746 C CA . SER A 1 92 ? -12.983 1.798 4.385 1.00 91.44 92 SER A CA 1
ATOM 747 C C . SER A 1 92 ? -13.479 0.390 4.709 1.00 91.44 92 SER A C 1
ATOM 749 O O . SER A 1 92 ? -13.069 -0.552 4.029 1.00 91.44 92 SER A O 1
ATOM 751 N N . PRO A 1 93 ? -14.345 0.217 5.721 1.00 89.50 93 PRO A N 1
ATOM 752 C CA . PRO A 1 93 ? -14.944 -1.082 6.002 1.00 89.50 93 PRO A CA 1
ATOM 753 C C . PRO A 1 93 ? -15.707 -1.612 4.783 1.00 89.50 93 PRO A C 1
ATOM 755 O O . PRO A 1 93 ? -16.473 -0.869 4.163 1.00 89.50 93 PRO A O 1
ATOM 758 N N . GLU A 1 94 ? -15.525 -2.887 4.454 1.00 86.69 94 GLU A N 1
ATOM 759 C CA . GLU A 1 94 ? -16.265 -3.532 3.376 1.00 86.69 94 GLU A CA 1
ATOM 760 C C . GLU A 1 94 ? -17.721 -3.787 3.791 1.00 86.69 94 GLU A C 1
ATOM 762 O O . GLU A 1 94 ? -18.040 -4.121 4.936 1.00 86.69 94 GLU A O 1
ATOM 767 N N . GLN A 1 95 ? -18.649 -3.617 2.847 1.00 75.12 95 GLN A N 1
ATOM 768 C CA . GLN A 1 95 ? -20.053 -3.912 3.104 1.00 75.12 95 GLN A CA 1
ATOM 769 C C . GLN A 1 95 ? -20.250 -5.424 3.254 1.00 75.12 95 GLN A C 1
ATOM 771 O O . GLN A 1 95 ? -20.133 -6.169 2.288 1.00 75.12 95 GLN A O 1
ATOM 776 N N . GLY A 1 96 ? -20.605 -5.870 4.460 1.00 73.00 96 GLY A N 1
ATOM 777 C CA . GLY A 1 96 ? -20.941 -7.271 4.741 1.00 73.00 96 GLY A CA 1
ATOM 778 C C . GLY A 1 96 ? -19.902 -8.030 5.569 1.00 73.00 96 GLY A C 1
ATOM 779 O O . GLY A 1 96 ? -20.273 -9.016 6.200 1.00 73.00 96 GLY A O 1
ATOM 780 N N . ASP A 1 97 ? -18.664 -7.536 5.671 1.00 77.38 97 ASP A N 1
ATOM 781 C CA . ASP A 1 97 ? -17.667 -8.021 6.632 1.00 77.38 97 ASP A CA 1
ATOM 782 C C . ASP A 1 97 ? -17.167 -6.853 7.488 1.00 77.38 97 ASP A C 1
ATOM 784 O O . ASP A 1 97 ? -16.463 -5.957 7.031 1.00 77.38 97 ASP A O 1
ATOM 788 N N . GLN A 1 98 ? -17.542 -6.864 8.768 1.00 69.00 98 GLN A N 1
ATOM 789 C CA . GLN A 1 98 ? -17.318 -5.728 9.659 1.00 69.00 98 GLN A CA 1
ATOM 790 C C . GLN A 1 98 ? -15.849 -5.490 10.029 1.00 69.00 98 GLN A C 1
ATOM 792 O O . GLN A 1 98 ? -15.557 -4.459 10.638 1.00 69.00 98 GLN A O 1
ATOM 797 N N . ARG A 1 99 ? -14.954 -6.437 9.722 1.00 83.19 99 ARG A N 1
ATOM 798 C CA . ARG A 1 99 ? -13.530 -6.375 10.086 1.00 83.19 99 ARG A CA 1
ATOM 799 C C . ARG A 1 99 ? -12.612 -6.214 8.886 1.00 83.19 99 ARG A C 1
ATOM 801 O O . ARG A 1 99 ? -11.449 -5.870 9.086 1.00 83.19 99 ARG A O 1
ATOM 808 N N . LEU A 1 100 ? -13.111 -6.464 7.678 1.00 90.31 100 LEU A N 1
ATOM 809 C CA . LEU A 1 100 ? -12.359 -6.293 6.446 1.00 90.31 100 LEU A CA 1
ATOM 810 C C . LEU A 1 100 ? -12.432 -4.834 5.999 1.00 90.31 100 LEU A C 1
ATOM 812 O O . LEU A 1 100 ? -13.503 -4.243 5.891 1.00 90.31 100 LEU A O 1
ATOM 816 N N . PHE A 1 101 ? -11.269 -4.244 5.767 1.00 93.31 101 PHE A N 1
ATOM 817 C CA . PHE A 1 101 ? -11.111 -2.894 5.258 1.00 93.31 101 PHE A CA 1
ATOM 818 C C . PHE A 1 101 ? -10.463 -2.968 3.889 1.00 93.31 101 PHE A C 1
ATOM 820 O O . PHE A 1 101 ? -9.438 -3.629 3.723 1.00 93.31 101 PHE A O 1
ATOM 827 N N . LYS A 1 102 ? -11.039 -2.249 2.932 1.00 93.75 102 LYS A N 1
ATOM 828 C CA . LYS A 1 102 ? -10.598 -2.234 1.545 1.00 93.75 102 LYS A CA 1
ATOM 829 C C . LYS A 1 102 ? -10.458 -0.807 1.043 1.00 93.75 102 LYS A C 1
ATOM 831 O O . LYS A 1 102 ? -11.216 0.082 1.438 1.00 93.75 102 LYS A O 1
ATOM 836 N N . SER A 1 103 ? -9.459 -0.579 0.201 1.00 94.12 103 SER A N 1
ATOM 837 C CA . SER A 1 103 ? -9.318 0.677 -0.524 1.00 94.12 103 SER A CA 1
ATOM 838 C C . SER A 1 103 ? -9.986 0.593 -1.887 1.00 94.12 103 SER A C 1
ATOM 840 O O . SER A 1 103 ? -10.077 -0.479 -2.488 1.00 94.12 103 SER A O 1
ATOM 842 N N . ASP A 1 104 ? -10.340 1.750 -2.436 1.00 90.88 104 ASP A N 1
ATOM 843 C CA . ASP A 1 104 ? -10.549 1.859 -3.875 1.00 90.88 104 ASP A CA 1
ATOM 844 C C . ASP A 1 104 ? -9.264 1.482 -4.629 1.00 90.88 104 ASP A C 1
ATOM 846 O O . ASP A 1 104 ? -8.148 1.565 -4.095 1.00 90.88 104 ASP A O 1
ATOM 850 N N . THR A 1 105 ? -9.414 1.083 -5.891 1.00 89.88 105 THR A N 1
ATOM 851 C CA . THR A 1 105 ? -8.270 0.893 -6.783 1.00 89.88 105 THR A CA 1
ATOM 852 C C . THR A 1 105 ? -7.683 2.248 -7.155 1.00 89.88 105 THR A C 1
ATOM 854 O O . THR A 1 105 ? -8.344 3.083 -7.774 1.00 89.88 105 THR A O 1
ATOM 857 N N . ILE A 1 106 ? -6.412 2.448 -6.831 1.00 86.75 106 ILE A N 1
ATOM 858 C CA . ILE A 1 106 ? -5.649 3.642 -7.189 1.00 86.75 106 ILE A CA 1
ATOM 859 C C . ILE A 1 106 ? -4.596 3.299 -8.242 1.00 86.75 106 ILE A C 1
ATOM 861 O O . ILE A 1 106 ? -4.202 2.141 -8.387 1.00 86.75 106 ILE A O 1
ATOM 865 N N . LYS A 1 107 ? -4.114 4.300 -8.986 1.00 85.25 107 LYS A N 1
ATOM 866 C CA . LYS A 1 107 ? -2.910 4.135 -9.810 1.00 85.25 107 LYS A CA 1
ATOM 867 C C . LYS A 1 107 ? -1.753 4.824 -9.111 1.00 85.25 107 LYS A C 1
ATOM 869 O O . LYS A 1 107 ? -1.881 5.967 -8.673 1.00 85.25 107 LYS A O 1
ATOM 874 N N . ILE A 1 108 ? -0.632 4.123 -9.028 1.00 82.81 108 ILE A N 1
ATOM 875 C CA . ILE A 1 108 ? 0.612 4.668 -8.495 1.00 82.81 108 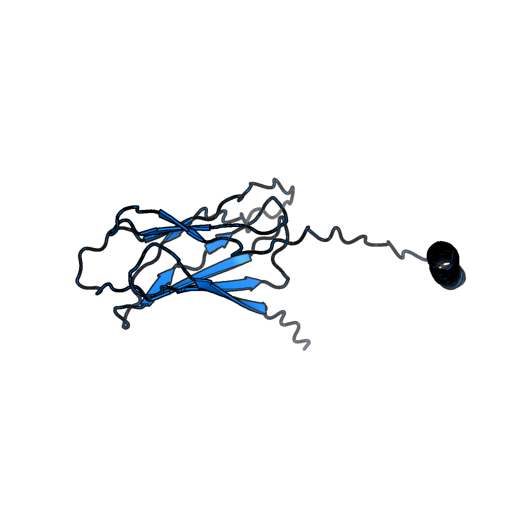ILE A CA 1
ATOM 876 C C . ILE A 1 108 ? 1.721 4.538 -9.528 1.00 82.81 108 ILE A C 1
ATOM 878 O O . ILE A 1 108 ? 1.689 3.668 -10.400 1.00 82.81 108 ILE A O 1
ATOM 882 N N . ARG A 1 109 ? 2.701 5.436 -9.451 1.00 82.00 109 ARG A N 1
ATOM 883 C CA . ARG A 1 109 ? 3.862 5.459 -10.340 1.00 82.00 109 ARG A CA 1
ATOM 884 C C . ARG A 1 109 ? 5.097 5.854 -9.546 1.00 82.00 109 ARG A C 1
ATOM 886 O O . ARG A 1 109 ? 5.140 6.941 -8.975 1.00 82.00 109 ARG A O 1
ATOM 893 N N . TYR A 1 110 ? 6.118 5.008 -9.590 1.00 79.00 110 TYR A N 1
ATOM 894 C CA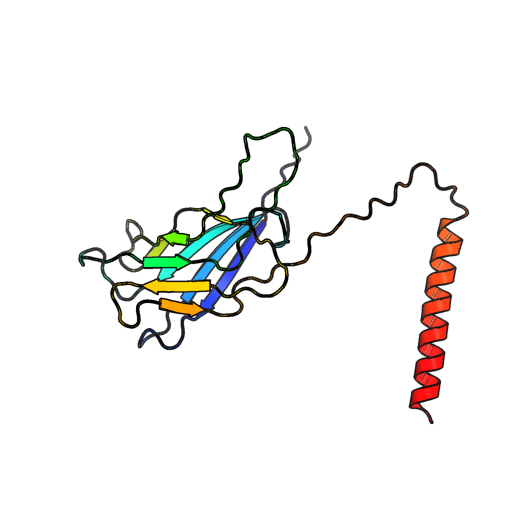 . TYR A 1 110 ? 7.396 5.265 -8.935 1.00 79.00 110 TYR A CA 1
ATOM 895 C C . TYR A 1 110 ? 8.383 5.959 -9.865 1.00 79.00 110 TYR A C 1
ATOM 897 O O . TYR A 1 110 ? 8.483 5.621 -11.047 1.00 79.00 110 TYR A O 1
ATOM 905 N N . ALA A 1 111 ? 9.127 6.922 -9.318 1.00 75.69 111 ALA A N 1
ATOM 906 C CA . ALA A 1 111 ? 10.191 7.611 -10.046 1.00 75.69 111 ALA A CA 1
ATOM 907 C C . ALA A 1 111 ? 11.570 6.957 -9.869 1.00 75.69 111 ALA A C 1
ATOM 909 O O . ALA A 1 111 ? 12.429 7.130 -10.728 1.00 75.69 111 ALA A O 1
ATOM 910 N N . GLY A 1 112 ? 11.779 6.205 -8.785 1.00 75.88 112 GLY A N 1
ATOM 911 C CA . GLY A 1 112 ? 13.051 5.552 -8.472 1.00 75.88 112 GLY A CA 1
ATOM 912 C C . GLY A 1 112 ? 12.905 4.048 -8.276 1.00 75.88 112 GLY A C 1
ATOM 913 O O . GLY A 1 112 ? 11.855 3.579 -7.840 1.00 75.88 112 GLY A O 1
ATOM 914 N N . GLU A 1 113 ? 13.975 3.322 -8.590 1.00 82.12 113 GLU A N 1
ATOM 915 C CA . GLU A 1 113 ? 14.088 1.871 -8.422 1.00 82.12 113 GLU A CA 1
ATOM 916 C C . GLU A 1 113 ? 14.359 1.471 -6.961 1.00 82.12 113 GLU A C 1
ATOM 918 O O . GLU A 1 113 ? 14.508 2.328 -6.078 1.00 82.12 113 GLU A O 1
ATOM 923 N N . GLY A 1 114 ? 14.427 0.163 -6.724 1.00 83.12 114 GLY A N 1
ATOM 924 C CA . GLY A 1 114 ? 14.721 -0.454 -5.438 1.00 83.12 114 GLY A CA 1
ATOM 925 C C . GLY A 1 114 ? 13.475 -0.724 -4.603 1.00 83.12 114 GLY A C 1
ATOM 926 O O . GLY A 1 114 ? 12.341 -0.487 -5.029 1.00 83.12 114 GLY A O 1
ATOM 927 N N . LYS A 1 115 ? 13.703 -1.221 -3.388 1.00 86.00 115 LYS A N 1
ATOM 928 C CA . LYS A 1 115 ? 12.633 -1.487 -2.431 1.00 86.00 115 LYS A CA 1
ATOM 929 C C . LYS A 1 115 ? 12.049 -0.188 -1.875 1.00 86.00 115 LYS A C 1
ATOM 931 O O . LYS A 1 115 ? 12.778 0.788 -1.674 1.00 86.00 115 LYS A O 1
ATOM 936 N N . LYS A 1 116 ? 10.731 -0.160 -1.684 1.00 85.94 116 LYS A N 1
ATOM 937 C CA . LYS A 1 116 ? 9.980 0.987 -1.169 1.00 85.94 116 LYS A CA 1
ATOM 938 C C . LYS A 1 116 ? 9.170 0.588 0.049 1.00 85.94 116 LYS A C 1
ATOM 940 O O . LYS A 1 116 ? 8.418 -0.390 0.020 1.00 85.94 116 LYS A O 1
ATOM 945 N N . ASP A 1 117 ? 9.294 1.422 1.065 1.00 90.25 117 ASP A N 1
ATOM 946 C CA . ASP A 1 117 ? 8.475 1.372 2.261 1.00 90.25 117 ASP A CA 1
ATOM 947 C C . ASP A 1 117 ? 7.148 2.095 2.009 1.00 90.25 117 ASP A C 1
ATOM 949 O O . ASP A 1 117 ? 7.017 2.943 1.116 1.00 90.25 117 ASP A O 1
ATOM 953 N N . VAL A 1 118 ? 6.152 1.774 2.825 1.00 91.56 118 VAL A N 1
ATOM 954 C CA . VAL A 1 118 ? 4.886 2.510 2.881 1.00 91.56 118 VAL A CA 1
ATOM 955 C C . VAL A 1 118 ? 4.590 2.909 4.316 1.00 91.56 118 VAL A C 1
ATOM 957 O O . VAL A 1 118 ? 5.020 2.258 5.269 1.00 91.56 118 VAL A O 1
ATOM 960 N N . LEU A 1 119 ? 3.806 3.968 4.487 1.00 93.44 119 LEU A N 1
ATOM 961 C CA . LEU A 1 119 ? 3.360 4.402 5.802 1.00 93.44 119 LEU A CA 1
ATOM 962 C C . LEU A 1 119 ? 1.914 3.962 6.027 1.00 93.44 119 LEU A C 1
ATOM 964 O O . LEU A 1 119 ? 1.001 4.428 5.346 1.00 93.44 119 LEU A O 1
ATOM 968 N N . PHE A 1 120 ? 1.688 3.095 7.011 1.00 95.19 120 PHE A N 1
ATOM 969 C CA . PHE A 1 120 ? 0.349 2.683 7.416 1.00 95.19 120 PHE A CA 1
ATOM 970 C C . PHE A 1 120 ? -0.164 3.555 8.565 1.00 95.19 120 PHE A C 1
ATOM 972 O O . PHE A 1 120 ? 0.285 3.445 9.715 1.00 95.19 120 PHE A O 1
ATOM 979 N N . CYS A 1 121 ? -1.135 4.411 8.258 1.00 95.06 121 CYS A N 1
ATOM 980 C CA . CYS A 1 121 ? -1.747 5.348 9.185 1.00 95.06 121 CYS A CA 1
ATOM 981 C C . CYS A 1 121 ? -3.151 4.888 9.590 1.00 95.06 121 CYS A C 1
ATOM 983 O O . CYS A 1 121 ? -4.049 4.747 8.771 1.00 95.06 121 CYS A O 1
ATOM 985 N N . ASP A 1 122 ? -3.347 4.717 10.888 1.00 94.62 122 ASP A N 1
ATOM 986 C CA . ASP A 1 122 ? -4.625 4.449 11.524 1.00 94.62 122 ASP A CA 1
ATOM 987 C C . ASP A 1 122 ? -4.798 5.499 12.614 1.00 94.62 122 ASP A C 1
ATOM 989 O O . ASP A 1 122 ? -4.142 5.463 13.656 1.00 94.62 122 ASP A O 1
ATOM 993 N N . TYR A 1 123 ? -5.662 6.472 12.346 1.00 94.06 123 TYR A N 1
ATOM 994 C CA . TYR A 1 123 ? -5.852 7.616 13.227 1.00 94.06 123 TYR A CA 1
ATOM 995 C C . TYR A 1 123 ? -6.691 7.281 14.473 1.00 94.06 123 TYR A C 1
ATOM 997 O O . TYR A 1 123 ? -6.927 8.163 15.307 1.00 94.06 123 TYR A O 1
ATOM 1005 N N . ASN A 1 124 ? -7.133 6.026 14.620 1.00 90.62 124 ASN A N 1
ATOM 1006 C CA . ASN A 1 124 ? -7.811 5.513 15.811 1.00 90.62 124 ASN A CA 1
ATOM 1007 C C . ASN A 1 124 ? -6.832 5.108 16.925 1.00 90.62 124 ASN A C 1
ATOM 1009 O O . ASN A 1 124 ? -7.255 4.983 18.074 1.00 90.62 124 ASN A O 1
ATOM 1013 N N . VAL A 1 125 ? -5.541 4.943 16.615 1.00 89.56 125 VAL A N 1
ATOM 1014 C CA . VAL A 1 125 ? -4.495 4.549 17.575 1.00 89.56 125 VAL A CA 1
ATOM 1015 C C . VAL A 1 125 ? -3.392 5.600 17.693 1.00 89.56 125 VAL A C 1
ATOM 1017 O O . VAL A 1 125 ? -3.293 6.526 16.888 1.00 89.56 125 VAL A O 1
ATOM 1020 N N . ASN A 1 126 ? -2.561 5.471 18.729 1.00 89.94 126 ASN A N 1
ATOM 1021 C CA . ASN A 1 126 ? -1.400 6.324 18.965 1.00 89.94 126 ASN A CA 1
ATOM 1022 C C . ASN A 1 126 ? -0.152 5.450 19.211 1.00 89.94 126 ASN A C 1
ATOM 1024 O O . ASN A 1 126 ? -0.195 4.642 20.140 1.00 89.94 126 ASN A O 1
ATOM 1028 N N . PRO A 1 127 ? 0.947 5.603 18.444 1.00 90.94 127 PRO A N 1
ATOM 1029 C CA . PRO A 1 127 ? 1.129 6.546 17.338 1.00 90.94 127 PRO A CA 1
ATOM 1030 C C . PRO A 1 127 ? 0.242 6.219 16.123 1.00 90.94 127 PRO A C 1
ATOM 1032 O O . PRO A 1 127 ? -0.036 5.048 15.858 1.00 90.94 127 PRO A O 1
ATOM 1035 N N . PRO A 1 128 ? -0.210 7.237 15.364 1.00 92.62 128 PRO A N 1
ATOM 1036 C CA . PRO A 1 128 ? -1.154 7.023 14.274 1.00 92.62 128 PRO A CA 1
ATOM 1037 C C . PRO A 1 128 ? -0.525 6.292 13.089 1.00 92.62 128 PRO A C 1
ATOM 1039 O O . PRO A 1 128 ? -1.209 5.532 12.415 1.00 92.62 128 PRO A O 1
ATOM 1042 N N . CYS A 1 129 ? 0.767 6.474 12.824 1.00 93.44 129 CYS A N 1
ATOM 1043 C CA . CYS A 1 129 ? 1.426 5.930 11.641 1.00 93.44 129 CYS A CA 1
ATOM 1044 C C . CYS A 1 129 ? 2.594 5.017 12.022 1.00 93.44 129 CYS A C 1
ATOM 1046 O O . CYS A 1 129 ? 3.298 5.286 12.992 1.00 93.44 129 CYS A O 1
ATOM 1048 N N . THR A 1 130 ? 2.792 3.954 11.244 1.00 93.75 130 THR A N 1
ATOM 1049 C CA . THR A 1 130 ? 3.956 3.062 11.333 1.00 93.75 130 THR A CA 1
ATOM 1050 C C . THR A 1 130 ? 4.496 2.783 9.936 1.00 93.75 130 THR A C 1
ATOM 1052 O O . THR A 1 130 ? 3.724 2.773 8.973 1.00 93.75 130 THR A O 1
ATOM 1055 N N . ILE A 1 131 ? 5.805 2.584 9.828 1.00 93.06 131 ILE A N 1
ATOM 1056 C CA . ILE A 1 131 ? 6.461 2.233 8.568 1.00 93.06 131 ILE A CA 1
ATOM 1057 C C . ILE A 1 131 ? 6.309 0.727 8.365 1.00 93.06 131 ILE A C 1
ATOM 1059 O O . ILE A 1 131 ? 6.592 -0.057 9.270 1.00 93.06 131 ILE A O 1
ATOM 1063 N N . VAL A 1 132 ? 5.857 0.335 7.179 1.00 92.38 132 VAL A N 1
ATOM 1064 C CA . VAL A 1 132 ? 5.853 -1.054 6.721 1.00 92.38 132 VAL A CA 1
ATOM 1065 C C . VAL A 1 132 ? 6.947 -1.156 5.657 1.00 92.38 132 VAL A C 1
ATOM 1067 O O . VAL A 1 132 ? 6.792 -0.554 4.589 1.00 92.38 132 VAL A O 1
ATOM 1070 N N . PRO A 1 133 ? 8.074 -1.819 5.964 1.00 90.31 133 PRO A N 1
ATOM 1071 C CA . PRO A 1 133 ? 9.239 -1.792 5.097 1.00 90.31 133 PRO A CA 1
ATOM 1072 C C . PRO A 1 133 ? 9.108 -2.752 3.914 1.00 90.31 133 PRO A C 1
ATOM 1074 O O . PRO A 1 133 ? 8.366 -3.730 3.989 1.00 90.31 133 PRO A O 1
ATOM 1077 N N . ASP A 1 134 ? 9.883 -2.503 2.857 1.00 87.00 134 ASP A N 1
ATOM 1078 C CA . ASP A 1 134 ? 10.139 -3.458 1.765 1.00 87.00 134 ASP A CA 1
ATOM 1079 C C . ASP A 1 134 ? 8.877 -3.993 1.043 1.00 87.00 134 ASP A C 1
ATOM 1081 O O . ASP A 1 134 ? 8.887 -5.081 0.466 1.00 87.00 134 ASP A O 1
ATOM 1085 N N . VAL A 1 135 ? 7.783 -3.225 1.026 1.00 85.88 135 VAL A N 1
ATOM 1086 C CA . VAL A 1 135 ? 6.484 -3.666 0.480 1.00 85.88 135 VAL A CA 1
ATOM 1087 C C . VAL A 1 135 ? 6.510 -3.829 -1.038 1.00 85.88 135 VAL A C 1
ATOM 1089 O O . VAL A 1 135 ? 5.791 -4.668 -1.588 1.00 85.88 135 VAL A O 1
ATOM 1092 N N . ILE A 1 136 ? 7.296 -2.995 -1.722 1.00 81.94 136 ILE A N 1
ATOM 1093 C CA . ILE A 1 136 ? 7.290 -2.881 -3.183 1.00 81.94 136 ILE A CA 1
ATOM 1094 C C . ILE A 1 136 ? 8.720 -2.916 -3.679 1.00 81.94 136 ILE A C 1
ATOM 1096 O O . ILE A 1 136 ? 9.533 -2.084 -3.288 1.00 81.94 136 ILE A O 1
ATOM 1100 N N . GLU A 1 137 ? 9.012 -3.830 -4.591 1.00 85.62 137 GLU A N 1
ATOM 1101 C CA . GLU A 1 137 ? 10.272 -3.852 -5.318 1.00 85.62 137 GLU A CA 1
ATOM 1102 C C . GLU A 1 137 ? 10.065 -3.215 -6.691 1.00 85.62 137 GLU A C 1
ATOM 1104 O O . GLU A 1 137 ? 9.312 -3.728 -7.519 1.00 85.62 137 GLU A O 1
ATOM 1109 N N . VAL A 1 138 ? 10.687 -2.053 -6.908 1.00 81.56 138 VAL A N 1
ATOM 1110 C CA . VAL A 1 138 ? 10.587 -1.318 -8.169 1.00 81.56 138 VAL A CA 1
ATOM 1111 C C . VAL A 1 138 ? 11.820 -1.610 -9.014 1.00 81.56 138 VAL A C 1
ATOM 1113 O O . VAL A 1 138 ? 12.918 -1.153 -8.696 1.00 81.56 138 VAL A O 1
ATOM 1116 N N . ALA A 1 139 ? 11.642 -2.328 -10.116 1.00 79.69 139 ALA A N 1
ATOM 1117 C CA . ALA A 1 139 ? 12.706 -2.564 -11.082 1.00 79.69 139 ALA A CA 1
ATOM 1118 C C . ALA A 1 139 ? 12.998 -1.294 -11.912 1.00 79.69 139 ALA A C 1
ATOM 1120 O O . ALA A 1 139 ? 12.099 -0.464 -12.119 1.00 79.69 139 ALA A O 1
ATOM 1121 N N . PRO A 1 140 ? 14.227 -1.105 -12.426 1.00 76.50 140 PRO A N 1
ATOM 1122 C CA . PRO A 1 140 ? 14.490 -0.072 -13.423 1.00 76.50 140 PRO A CA 1
ATOM 1123 C C . PRO A 1 140 ? 13.545 -0.229 -14.615 1.00 76.50 140 PRO A C 1
ATOM 1125 O O . PRO A 1 140 ? 13.215 -1.343 -15.023 1.00 76.50 140 PRO A O 1
ATOM 1128 N N . HIS A 1 141 ? 13.133 0.882 -15.229 1.00 66.19 141 HIS A N 1
ATOM 1129 C CA . HIS A 1 141 ? 12.550 0.814 -16.559 1.00 66.19 141 HIS A CA 1
ATOM 1130 C C . HIS A 1 141 ? 13.560 0.095 -17.461 1.00 66.19 141 HIS A C 1
ATOM 1132 O O . HIS A 1 141 ? 14.694 0.549 -17.621 1.00 66.19 141 HIS A O 1
ATOM 1138 N N . LEU A 1 142 ? 13.168 -1.038 -18.043 1.00 50.22 142 LEU A N 1
ATOM 1139 C CA . LEU A 1 142 ? 13.907 -1.576 -19.171 1.00 50.22 142 LEU A CA 1
ATOM 1140 C C . LEU A 1 142 ? 13.835 -0.504 -20.258 1.00 50.22 142 LEU A C 1
ATOM 1142 O O . LEU A 1 142 ? 12.801 -0.319 -20.905 1.00 50.22 142 LEU A O 1
ATOM 1146 N N . THR A 1 143 ? 14.929 0.232 -20.445 1.00 43.66 143 THR A N 1
ATOM 1147 C CA . THR A 1 143 ? 15.228 0.817 -21.742 1.00 43.66 143 THR A CA 1
ATOM 1148 C C . THR A 1 143 ? 15.357 -0.396 -22.643 1.00 43.66 143 THR A C 1
ATOM 1150 O O . THR A 1 143 ? 16.350 -1.120 -22.598 1.00 43.66 143 THR A O 1
ATOM 1153 N N . SER A 1 144 ? 14.298 -0.713 -23.383 1.00 39.28 144 SER A N 1
ATOM 1154 C CA . SER A 1 144 ? 14.419 -1.654 -24.478 1.00 39.28 144 SER A CA 1
ATOM 1155 C C . SER A 1 144 ? 15.506 -1.082 -25.379 1.00 39.28 144 SER A C 1
ATOM 1157 O O . SER A 1 144 ? 15.271 -0.095 -26.077 1.00 39.28 144 SER A O 1
ATOM 1159 N N . PHE A 1 145 ? 16.706 -1.659 -25.339 1.00 34.25 145 PHE A N 1
ATOM 1160 C CA . PHE A 1 145 ? 17.620 -1.553 -26.458 1.00 34.25 145 PHE A CA 1
ATOM 1161 C C . PHE A 1 145 ? 16.908 -2.273 -27.593 1.00 34.25 145 PHE A C 1
ATOM 1163 O O . PHE A 1 145 ? 17.005 -3.488 -27.751 1.00 34.25 145 PHE A O 1
ATOM 1170 N N . GLN A 1 146 ? 16.106 -1.523 -28.341 1.00 31.89 146 GLN A N 1
ATOM 1171 C CA . GLN A 1 146 ? 15.737 -1.927 -29.673 1.00 31.89 146 GLN A CA 1
ATOM 1172 C C . GLN A 1 146 ? 17.055 -1.886 -30.441 1.00 31.89 146 GLN A C 1
ATOM 1174 O O . GLN A 1 146 ? 17.502 -0.832 -30.885 1.00 31.89 146 GLN A O 1
ATOM 1179 N N . ILE A 1 147 ? 17.746 -3.027 -30.491 1.00 32.22 147 ILE A N 1
ATOM 1180 C CA . ILE A 1 147 ? 18.716 -3.249 -31.550 1.00 32.22 147 ILE A CA 1
ATOM 1181 C C . ILE A 1 147 ? 17.853 -3.220 -32.798 1.00 32.22 147 ILE A C 1
ATOM 1183 O O . ILE A 1 147 ? 17.100 -4.161 -33.061 1.00 32.22 147 ILE A O 1
ATOM 1187 N N . ASP A 1 148 ? 17.883 -2.086 -33.489 1.00 28.38 148 ASP A N 1
ATOM 1188 C CA . ASP A 1 148 ? 17.322 -1.966 -34.817 1.00 28.38 148 ASP A CA 1
ATOM 1189 C C . ASP A 1 148 ? 18.055 -3.008 -35.661 1.00 28.38 148 ASP A C 1
ATOM 1191 O O . ASP A 1 148 ? 19.200 -2.838 -36.073 1.00 28.38 148 ASP A O 1
ATOM 1195 N N . THR A 1 149 ? 17.420 -4.163 -35.837 1.00 38.75 149 THR A N 1
ATOM 1196 C CA . THR A 1 149 ? 17.840 -5.174 -36.804 1.00 38.75 149 THR A CA 1
ATOM 1197 C C . THR A 1 149 ? 17.233 -4.799 -38.149 1.00 38.75 149 THR A C 1
ATOM 1199 O O . THR A 1 149 ? 16.615 -5.608 -38.834 1.00 38.75 149 THR A O 1
ATOM 1202 N N . THR A 1 150 ? 17.393 -3.534 -38.535 1.00 36.34 150 THR A N 1
ATOM 1203 C CA . THR A 1 150 ? 17.264 -3.120 -39.923 1.00 36.34 150 THR A CA 1
ATOM 1204 C C . THR A 1 150 ? 18.495 -3.662 -40.649 1.00 36.34 150 THR A C 1
ATOM 1206 O O . THR A 1 150 ? 19.584 -3.108 -40.592 1.00 36.34 150 THR A O 1
ATOM 1209 N N . GLU A 1 151 ? 18.305 -4.844 -41.244 1.00 40.09 151 GLU A N 1
ATOM 1210 C CA . GLU A 1 151 ? 19.223 -5.533 -42.161 1.00 40.09 151 GLU A CA 1
ATOM 1211 C C . GLU A 1 151 ? 20.645 -5.794 -41.634 1.00 40.09 151 GLU A C 1
ATOM 1213 O O . GLU A 1 151 ? 21.630 -5.263 -42.142 1.00 40.09 151 GLU A O 1
ATOM 1218 N N . PHE A 1 152 ? 20.790 -6.723 -40.684 1.00 36.78 152 PHE A N 1
ATOM 1219 C CA . PHE A 1 152 ? 22.091 -7.358 -40.454 1.00 36.78 152 PHE A CA 1
ATOM 1220 C C . PHE A 1 152 ? 22.174 -8.705 -41.173 1.00 36.78 152 PHE A C 1
ATOM 1222 O O . PHE A 1 152 ? 21.571 -9.700 -40.775 1.00 36.78 152 PHE A O 1
ATOM 1229 N N . SER A 1 153 ? 22.949 -8.693 -42.262 1.00 36.03 153 SER A N 1
ATOM 1230 C CA . SER A 1 153 ? 23.485 -9.857 -42.967 1.00 36.03 153 SER A CA 1
ATOM 1231 C C . SER A 1 153 ? 23.936 -10.951 -41.986 1.00 36.03 153 SER A C 1
ATOM 1233 O O . SER A 1 153 ? 24.696 -10.695 -41.044 1.00 36.03 153 SER A O 1
ATOM 1235 N N . ILE A 1 154 ? 23.473 -12.175 -42.253 1.00 45.25 154 ILE A N 1
ATOM 1236 C CA . ILE A 1 154 ? 23.604 -13.417 -41.468 1.00 45.25 154 ILE A CA 1
ATOM 1237 C C . ILE A 1 154 ? 25.064 -13.761 -41.082 1.00 45.25 154 ILE A C 1
ATOM 1239 O O . ILE A 1 154 ? 25.302 -14.556 -40.176 1.00 45.25 154 ILE A O 1
ATOM 1243 N N . GLU A 1 155 ? 26.064 -13.123 -41.689 1.00 40.31 155 GLU A N 1
ATOM 1244 C CA . GLU A 1 155 ? 27.487 -13.359 -41.403 1.00 40.31 155 GLU A CA 1
ATOM 1245 C C . GLU A 1 155 ? 27.977 -12.724 -40.084 1.00 40.31 155 GLU A C 1
ATOM 1247 O O . GLU A 1 155 ? 28.949 -13.180 -39.476 1.00 40.31 155 GLU A O 1
ATOM 1252 N N . SER A 1 156 ? 27.289 -11.697 -39.582 1.00 37.19 156 SER A N 1
ATOM 1253 C CA . SER A 1 156 ? 27.736 -10.929 -38.407 1.00 37.19 156 SER A CA 1
ATOM 1254 C C . SER A 1 156 ? 27.271 -11.508 -37.059 1.00 37.19 156 SER A C 1
ATOM 1256 O O . SER A 1 156 ? 27.973 -11.374 -36.054 1.00 37.19 156 SER A O 1
ATOM 1258 N N . THR A 1 157 ? 26.152 -12.242 -37.025 1.00 43.69 157 THR A N 1
ATOM 1259 C CA . THR A 1 157 ? 25.581 -12.819 -35.791 1.00 43.69 157 THR A CA 1
ATOM 1260 C C . THR A 1 157 ? 26.447 -13.936 -35.203 1.00 43.69 157 THR A C 1
ATOM 1262 O O . THR A 1 157 ? 26.550 -14.073 -33.985 1.00 43.69 157 THR A O 1
ATOM 1265 N N . ILE A 1 158 ? 27.140 -14.695 -36.056 1.00 46.84 158 ILE A N 1
ATOM 1266 C CA . ILE A 1 158 ? 28.061 -15.754 -35.618 1.00 46.84 158 ILE A CA 1
ATOM 1267 C C . ILE A 1 158 ? 29.309 -15.137 -34.969 1.00 46.84 158 ILE A C 1
ATOM 1269 O O . ILE A 1 158 ? 29.804 -15.643 -33.964 1.00 46.84 158 ILE A O 1
ATOM 1273 N N . SER A 1 159 ? 29.772 -13.991 -35.474 1.00 43.56 159 SER A N 1
ATOM 1274 C CA . SER A 1 159 ? 30.986 -13.333 -34.980 1.00 43.56 159 SER A CA 1
ATOM 1275 C C . SER A 1 159 ? 30.821 -12.787 -33.557 1.00 43.56 159 SER A C 1
ATOM 1277 O O . SER A 1 159 ? 31.711 -12.963 -32.727 1.00 43.56 159 SER A O 1
ATOM 1279 N N . VAL A 1 160 ? 29.668 -12.185 -33.237 1.00 50.16 160 VAL A N 1
ATOM 1280 C CA . VAL A 1 160 ? 29.396 -11.619 -31.899 1.00 50.16 160 VAL A CA 1
ATOM 1281 C C . VAL A 1 160 ? 29.227 -12.711 -30.842 1.00 50.16 160 VAL A C 1
ATOM 1283 O O . VAL A 1 160 ? 29.730 -12.569 -29.724 1.00 50.16 160 VAL A O 1
ATOM 1286 N N . LEU A 1 161 ? 28.573 -13.819 -31.199 1.00 46.38 161 LEU A N 1
A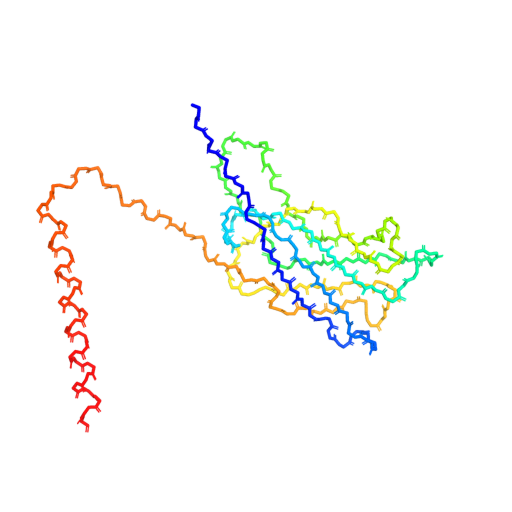TOM 1287 C CA . LEU A 1 161 ? 28.327 -14.938 -30.287 1.00 46.38 161 LEU A CA 1
ATOM 1288 C C . LEU A 1 161 ? 29.628 -15.701 -29.975 1.00 46.38 161 LEU A C 1
ATOM 1290 O O . LEU A 1 161 ? 29.877 -16.077 -28.831 1.00 46.38 161 LEU A O 1
ATOM 1294 N N . VAL A 1 162 ? 30.523 -15.836 -30.961 1.00 49.56 162 VAL A N 1
ATOM 1295 C CA . VAL A 1 162 ? 31.867 -16.401 -30.752 1.00 49.56 162 VAL A CA 1
ATOM 1296 C C . VAL A 1 162 ? 32.719 -15.489 -29.864 1.00 49.56 162 VAL A C 1
ATOM 1298 O O . VAL A 1 162 ? 33.378 -15.978 -28.948 1.00 49.56 162 VAL A O 1
ATOM 1301 N N . LEU A 1 163 ? 32.678 -14.167 -30.064 1.00 49.19 163 LEU A N 1
ATOM 1302 C CA . LEU A 1 163 ? 33.474 -13.224 -29.268 1.00 49.19 163 LEU A CA 1
ATOM 1303 C C . LEU A 1 163 ? 33.049 -13.185 -27.794 1.00 49.19 163 LEU A C 1
ATOM 1305 O O . LEU A 1 163 ? 33.904 -13.117 -26.911 1.00 49.19 163 LEU A O 1
ATOM 1309 N N . THR A 1 164 ? 31.746 -13.285 -27.517 1.00 55.91 164 THR A N 1
ATOM 1310 C CA . THR A 1 164 ? 31.229 -13.354 -26.139 1.00 55.91 164 THR A CA 1
ATOM 1311 C C . THR A 1 164 ? 31.608 -14.665 -25.455 1.00 55.91 164 THR A C 1
ATOM 1313 O O . THR A 1 164 ? 32.042 -14.635 -24.304 1.00 55.91 164 THR A O 1
ATOM 1316 N N . ILE A 1 165 ? 31.545 -15.800 -26.159 1.00 58.06 165 ILE A N 1
ATOM 1317 C CA . ILE A 1 165 ? 32.003 -17.093 -25.622 1.00 58.06 165 ILE A CA 1
ATOM 1318 C C . ILE A 1 165 ? 33.512 -17.068 -25.331 1.00 58.06 165 ILE A C 1
ATOM 1320 O O . ILE A 1 165 ? 33.938 -17.526 -24.271 1.00 58.06 165 ILE A O 1
ATOM 1324 N N . VAL A 1 166 ? 34.327 -16.495 -26.225 1.00 56.12 166 VAL A N 1
ATOM 1325 C CA . VAL A 1 166 ? 35.781 -16.373 -26.018 1.00 56.12 166 VAL A CA 1
ATOM 1326 C C . VAL A 1 166 ? 36.097 -15.478 -24.821 1.00 56.12 166 VAL A C 1
ATOM 1328 O O . VAL A 1 166 ? 36.933 -15.851 -24.001 1.00 56.12 166 VAL A O 1
ATOM 1331 N N . LEU A 1 167 ? 35.411 -14.341 -24.667 1.00 55.78 167 LEU A N 1
ATOM 1332 C CA . LEU A 1 167 ? 35.588 -13.462 -23.507 1.00 55.78 167 LEU A CA 1
ATOM 1333 C C . LEU A 1 167 ? 35.244 -14.181 -22.200 1.00 55.78 167 LEU A C 1
ATOM 1335 O O . LEU A 1 167 ? 36.062 -14.177 -21.286 1.00 55.78 167 LEU A O 1
ATOM 1339 N N . ILE A 1 168 ? 34.101 -14.871 -22.137 1.00 61.84 168 ILE A N 1
ATOM 1340 C CA . ILE A 1 168 ? 33.688 -15.634 -20.949 1.00 61.84 168 ILE A CA 1
ATOM 1341 C C . ILE A 1 168 ? 34.727 -16.711 -20.601 1.00 61.84 168 ILE A C 1
ATOM 1343 O O . ILE A 1 168 ? 35.133 -16.822 -19.443 1.00 61.84 168 ILE A O 1
ATOM 1347 N N . LEU A 1 169 ? 35.211 -17.465 -21.593 1.00 57.94 169 LEU A N 1
ATOM 1348 C CA . LEU A 1 169 ? 36.215 -18.512 -21.383 1.00 57.94 169 LEU A CA 1
ATOM 1349 C C . LEU A 1 169 ? 37.568 -17.950 -20.927 1.00 57.94 169 LEU A C 1
ATOM 1351 O O . LEU A 1 169 ? 38.199 -18.529 -20.044 1.00 57.94 169 LEU A O 1
ATOM 1355 N N . VAL A 1 170 ? 38.013 -16.820 -21.484 1.00 62.53 170 VAL 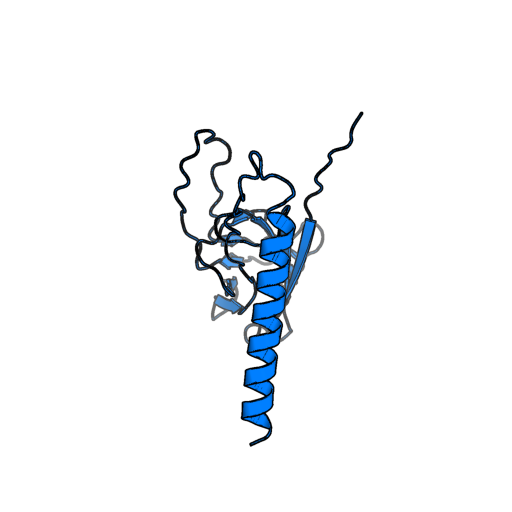A N 1
ATOM 1356 C CA . VAL A 1 170 ? 39.260 -16.159 -21.066 1.00 62.53 170 VAL A CA 1
ATOM 1357 C C . VAL A 1 170 ? 39.141 -15.636 -19.634 1.00 62.53 170 VAL A C 1
ATOM 1359 O O . VAL A 1 170 ? 40.043 -15.864 -18.827 1.00 62.53 170 VAL A O 1
ATOM 1362 N N . THR A 1 171 ? 38.024 -14.994 -19.283 1.00 61.00 171 THR A N 1
ATOM 1363 C CA . THR A 1 171 ? 37.798 -14.482 -17.925 1.00 61.00 171 THR A CA 1
ATOM 1364 C C . THR A 1 171 ? 37.728 -15.614 -16.896 1.00 61.00 171 THR A C 1
ATOM 1366 O O . THR A 1 171 ? 38.355 -15.510 -15.842 1.00 61.00 171 THR A O 1
ATOM 1369 N N . LEU A 1 172 ? 37.055 -16.726 -17.212 1.00 58.09 172 LEU A N 1
ATOM 1370 C CA . LEU A 1 172 ? 37.007 -17.917 -16.351 1.00 58.09 172 LEU A CA 1
ATOM 1371 C C . LEU A 1 172 ? 38.393 -18.534 -16.129 1.00 58.09 172 LEU A C 1
ATOM 1373 O O . LEU A 1 172 ? 38.730 -18.896 -15.003 1.00 58.09 172 LEU A O 1
ATOM 1377 N N . ARG A 1 173 ? 39.223 -18.606 -17.176 1.00 57.78 173 ARG A N 1
ATOM 1378 C CA . ARG A 1 173 ? 40.574 -19.181 -17.089 1.00 57.78 173 ARG A CA 1
ATOM 1379 C C . ARG A 1 173 ? 41.512 -18.338 -16.221 1.00 57.78 173 ARG A C 1
ATOM 1381 O O . ARG A 1 173 ? 42.259 -18.889 -15.418 1.00 57.78 173 ARG A O 1
ATOM 1388 N N . ILE A 1 174 ? 41.440 -17.010 -16.345 1.00 62.94 174 ILE A N 1
ATOM 1389 C CA . ILE A 1 174 ? 42.200 -16.069 -15.503 1.00 62.94 174 ILE A CA 1
ATOM 1390 C C . ILE A 1 174 ? 41.742 -16.159 -14.041 1.00 62.94 174 ILE A C 1
ATOM 1392 O O . ILE A 1 174 ? 42.566 -16.123 -13.129 1.00 62.94 174 ILE A O 1
ATOM 1396 N N . TYR A 1 175 ? 40.435 -16.300 -13.807 1.00 56.75 175 TYR A N 1
ATOM 1397 C CA . TYR A 1 175 ? 39.880 -16.429 -12.461 1.00 56.75 175 TYR A CA 1
ATOM 1398 C C . TYR A 1 175 ? 40.339 -17.718 -11.760 1.00 56.75 175 TYR A C 1
ATOM 1400 O O . TYR A 1 175 ? 40.762 -17.661 -10.608 1.00 56.75 175 TYR A O 1
ATOM 1408 N N . GLN A 1 176 ? 40.333 -18.856 -12.463 1.00 59.50 176 GLN A N 1
ATOM 1409 C CA . GLN A 1 176 ? 40.820 -20.133 -11.926 1.00 59.50 176 GLN A CA 1
ATOM 1410 C C . GLN A 1 176 ? 42.315 -20.084 -11.584 1.00 59.50 176 GLN A C 1
ATOM 1412 O O . GLN A 1 176 ? 42.698 -20.451 -10.478 1.00 59.50 176 GLN A O 1
ATOM 1417 N N . GLN A 1 177 ? 43.152 -19.530 -12.469 1.00 57.59 177 GLN A N 1
ATOM 1418 C CA . GLN A 1 177 ? 44.593 -19.389 -12.213 1.00 57.59 177 GLN A CA 1
ATOM 1419 C C . GLN A 1 177 ? 44.915 -18.517 -10.993 1.00 57.59 177 GLN A C 1
ATOM 1421 O O . GLN A 1 177 ? 45.923 -18.742 -10.332 1.00 57.59 177 GLN A O 1
ATOM 1426 N N . LYS A 1 178 ? 44.068 -17.529 -10.686 1.00 52.84 178 LYS A N 1
ATOM 1427 C CA . LYS A 1 178 ? 44.240 -16.650 -9.523 1.00 52.84 178 LYS A CA 1
ATOM 1428 C C . LYS A 1 178 ? 43.794 -17.296 -8.203 1.00 52.84 178 LYS A C 1
ATOM 1430 O O . LYS A 1 178 ? 44.188 -16.820 -7.146 1.00 52.84 178 LYS A O 1
ATOM 1435 N N . HIS A 1 179 ? 42.963 -18.335 -8.257 1.00 49.41 179 HIS A N 1
ATOM 1436 C CA . HIS A 1 179 ? 42.441 -19.034 -7.078 1.00 49.41 179 HIS A CA 1
ATOM 1437 C C . HIS A 1 179 ? 43.144 -20.371 -6.782 1.00 49.41 179 HIS A C 1
ATOM 1439 O O . HIS A 1 179 ? 42.886 -20.960 -5.736 1.00 49.41 179 HIS A O 1
ATOM 1445 N N . GLU A 1 180 ? 44.036 -20.827 -7.666 1.00 51.16 180 GLU A N 1
ATOM 1446 C CA . GLU A 1 180 ? 44.894 -22.007 -7.466 1.00 51.16 180 GLU A CA 1
ATOM 1447 C C . GLU A 1 180 ? 46.351 -21.659 -7.076 1.00 51.16 180 GLU A C 1
ATOM 1449 O O . GLU A 1 180 ? 47.150 -22.573 -6.872 1.00 51.16 180 GLU A O 1
ATOM 1454 N N . SER A 1 181 ? 46.708 -20.368 -6.947 1.00 45.31 181 SER A N 1
ATOM 1455 C CA . SER A 1 181 ? 48.005 -19.895 -6.413 1.00 45.31 181 SER A CA 1
ATOM 1456 C C . SER A 1 181 ? 47.894 -19.432 -4.966 1.00 45.31 181 SER A C 1
ATOM 1458 O O . SER A 1 181 ? 48.796 -19.758 -4.167 1.00 45.31 181 SER A O 1
#

Radius of gyration: 23.8 Å; chains: 1; bounding box: 69×36×63 Å

pLDDT: mean 71.69, std 19.86, range [28.38, 95.75]

Sequence (181 aa):
MSHTGTWDYEFYSVNEVTGKYPMPVYLSFHWKTLHEVTTGRPVQVWIETQLPYNTTTNLKKIEVKFEGIGHLSYPSSNFAERISTAENATLSPEQGDQRLFKSDTIKIRYAGEGKKDVLFCDYNVNPPCTIVPDVIEVAPHLTSFQIDTTEFSIESTISVLVLTIVLILVTLRIYQQKHES